Protein AF-A0A2N2FPH4-F1 (afdb_monomer)

Foldseek 3Di:
DDDPVVVVCLCCVCVVVVNPDHDFDADPVRHGDPDPVVVFDAPDPVDPDRNGDDPVVVVVVVQQVADDPPPPNGHDDDPCVVDDVPPDDDDDDPDPCVVCVPDDPVRVVVVVVVVVVVVVVVVVVVVVVVVVVVVVD

Structure (mmCIF, N/CA/C/O backbone):
data_AF-A0A2N2FPH4-F1
#
_entry.id   AF-A0A2N2FPH4-F1
#
loop_
_atom_site.group_PDB
_atom_site.id
_atom_site.type_symbol
_atom_site.label_atom_id
_atom_site.label_alt_id
_atom_site.label_comp_id
_atom_site.label_asym_id
_atom_site.label_entity_id
_atom_site.label_seq_id
_atom_site.pdbx_PDB_ins_code
_atom_site.Cartn_x
_atom_site.Cartn_y
_atom_site.Cartn_z
_atom_site.occupancy
_atom_site.B_iso_or_equiv
_atom_site.auth_seq_id
_atom_site.auth_comp_id
_atom_site.auth_asym_id
_atom_site.auth_atom_id
_atom_site.pdbx_PDB_model_num
ATOM 1 N N . ALA A 1 1 ? 5.976 -5.138 -9.674 1.00 63.50 1 ALA A N 1
ATOM 2 C CA . ALA A 1 1 ? 7.234 -5.621 -9.067 1.00 63.50 1 ALA A CA 1
ATOM 3 C C . ALA A 1 1 ? 7.493 -4.795 -7.815 1.00 63.50 1 ALA A C 1
ATOM 5 O O . ALA A 1 1 ? 7.034 -3.663 -7.781 1.00 63.50 1 ALA A O 1
ATOM 6 N N . ALA A 1 2 ? 8.148 -5.352 -6.799 1.00 75.69 2 ALA A N 1
ATOM 7 C CA . ALA A 1 2 ? 8.476 -4.638 -5.568 1.00 75.69 2 ALA A CA 1
ATOM 8 C C . ALA A 1 2 ? 9.937 -4.904 -5.209 1.00 75.69 2 ALA A C 1
ATOM 10 O O . ALA A 1 2 ? 10.408 -6.033 -5.352 1.00 75.69 2 ALA A O 1
ATOM 11 N N . ASN A 1 3 ? 10.638 -3.886 -4.722 1.00 87.00 3 ASN A N 1
ATOM 12 C CA . ASN A 1 3 ? 11.955 -4.042 -4.123 1.00 87.00 3 ASN A CA 1
ATOM 13 C C . ASN A 1 3 ? 11.906 -5.022 -2.933 1.00 87.00 3 ASN A C 1
ATOM 15 O O . ASN A 1 3 ? 10.960 -5.008 -2.142 1.00 87.00 3 ASN A O 1
ATOM 19 N N . ILE A 1 4 ? 12.949 -5.842 -2.775 1.00 87.06 4 IL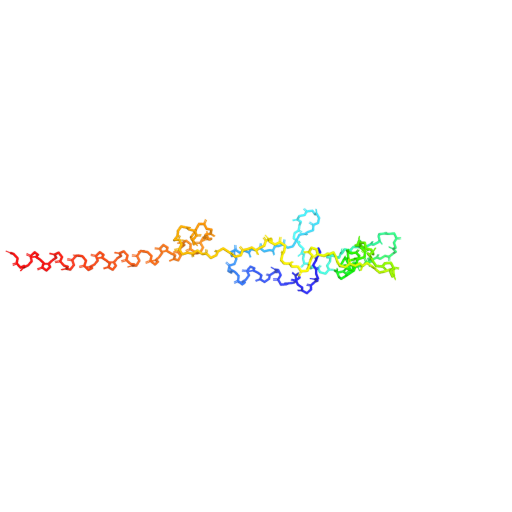E A N 1
ATOM 20 C CA . ILE A 1 4 ? 13.064 -6.853 -1.716 1.00 87.06 4 ILE A CA 1
ATOM 21 C C . ILE A 1 4 ? 12.966 -6.256 -0.307 1.00 87.06 4 ILE A C 1
ATOM 23 O O . ILE A 1 4 ? 12.397 -6.888 0.583 1.00 87.06 4 ILE A O 1
ATOM 27 N N . TYR A 1 5 ? 13.460 -5.028 -0.113 1.00 86.62 5 TYR A N 1
ATOM 28 C CA . TYR A 1 5 ? 13.320 -4.307 1.152 1.00 86.62 5 TYR A CA 1
ATOM 29 C C . TYR A 1 5 ? 11.839 -4.099 1.497 1.00 86.62 5 TYR A C 1
ATOM 31 O O . TYR A 1 5 ? 11.370 -4.590 2.520 1.00 86.62 5 TYR A O 1
ATOM 39 N N . ASN A 1 6 ? 11.071 -3.496 0.584 1.00 87.62 6 ASN A N 1
ATOM 40 C CA . ASN A 1 6 ? 9.633 -3.266 0.752 1.00 87.62 6 ASN A CA 1
ATOM 41 C C . ASN A 1 6 ? 8.850 -4.582 0.869 1.00 87.62 6 ASN A C 1
ATOM 43 O O . ASN A 1 6 ? 7.980 -4.722 1.725 1.00 87.62 6 ASN A O 1
ATOM 47 N N . ALA A 1 7 ? 9.188 -5.576 0.043 1.00 87.19 7 ALA A N 1
ATOM 48 C CA . ALA A 1 7 ? 8.527 -6.877 0.049 1.00 87.19 7 ALA A CA 1
ATOM 49 C C . ALA A 1 7 ? 8.717 -7.632 1.376 1.00 87.19 7 ALA A C 1
ATOM 51 O O . ALA A 1 7 ? 7.841 -8.399 1.776 1.00 87.19 7 ALA A O 1
ATOM 52 N N . SER A 1 8 ? 9.827 -7.403 2.083 1.00 85.44 8 SER A N 1
ATOM 53 C CA . SER A 1 8 ? 10.089 -8.040 3.378 1.00 85.44 8 SER A CA 1
ATOM 54 C C . SER A 1 8 ? 9.123 -7.569 4.469 1.00 85.44 8 SER A C 1
ATOM 56 O O . SER A 1 8 ? 8.748 -8.369 5.326 1.00 85.44 8 SER A O 1
ATOM 58 N N . PHE A 1 9 ? 8.631 -6.327 4.391 1.00 88.12 9 PHE A N 1
ATOM 59 C CA . PHE A 1 9 ? 7.623 -5.809 5.324 1.00 88.12 9 PHE A CA 1
ATOM 60 C C . PHE A 1 9 ? 6.245 -6.452 5.146 1.00 88.12 9 PHE A C 1
ATOM 62 O O . PHE A 1 9 ? 5.466 -6.461 6.094 1.00 88.12 9 PHE A O 1
ATOM 69 N N . LEU A 1 10 ? 5.939 -7.053 3.987 1.00 87.50 10 LEU A N 1
ATOM 70 C CA . LEU A 1 10 ? 4.645 -7.716 3.764 1.00 87.50 10 LEU A CA 1
ATOM 71 C C . LEU A 1 10 ? 4.390 -8.837 4.779 1.00 87.50 10 LEU A C 1
ATOM 73 O O . LEU A 1 10 ? 3.260 -9.024 5.217 1.00 87.50 10 LEU A O 1
ATOM 77 N N . LYS A 1 11 ? 5.448 -9.534 5.213 1.00 82.06 11 LYS A N 1
ATOM 78 C CA . LYS A 1 11 ? 5.348 -10.582 6.239 1.00 82.06 11 LYS A CA 1
ATOM 79 C C . LYS A 1 11 ? 5.028 -10.032 7.634 1.00 82.06 11 LYS A C 1
ATOM 81 O O . LYS A 1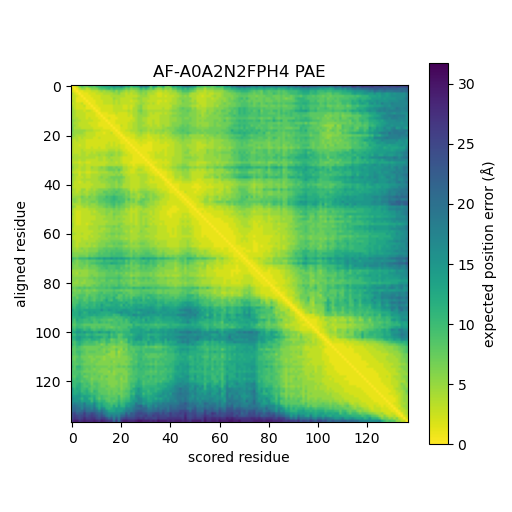 11 ? 4.548 -10.783 8.474 1.00 82.06 11 LYS A O 1
ATOM 86 N N . LEU A 1 12 ? 5.289 -8.748 7.888 1.00 87.88 12 LEU A N 1
ATOM 87 C CA . LEU A 1 12 ? 4.981 -8.100 9.165 1.00 87.88 12 LEU A CA 1
ATOM 88 C C . LEU A 1 12 ? 3.532 -7.619 9.242 1.00 87.88 12 LEU A C 1
ATOM 90 O O . LEU A 1 12 ? 3.044 -7.393 10.344 1.00 87.88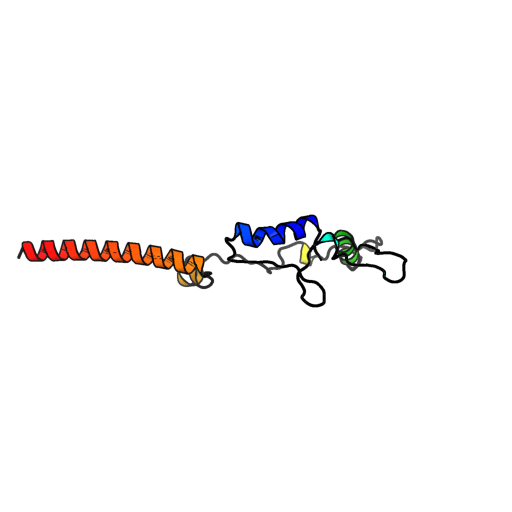 12 LEU A O 1
ATOM 94 N N . VAL A 1 13 ? 2.836 -7.478 8.108 1.00 89.62 13 VAL A N 1
ATOM 95 C CA . VAL A 1 13 ? 1.459 -6.957 8.073 1.00 89.62 13 VAL A CA 1
ATOM 96 C C . VAL A 1 13 ? 0.527 -7.804 8.935 1.00 89.62 13 VAL A C 1
ATOM 98 O O . VAL A 1 13 ? -0.224 -7.240 9.725 1.00 89.62 13 VAL A O 1
ATOM 101 N N . GLY A 1 14 ? 0.646 -9.132 8.876 1.00 88.38 14 GLY A N 1
ATOM 102 C CA . GLY A 1 14 ? -0.124 -10.029 9.740 1.00 88.38 14 GLY A CA 1
ATOM 103 C C . GLY A 1 14 ? 0.105 -9.729 11.220 1.00 88.38 14 GLY A C 1
ATOM 104 O O . GLY A 1 14 ? -0.836 -9.467 11.959 1.00 88.38 14 GLY A O 1
ATOM 105 N N . HIS A 1 15 ? 1.365 -9.638 11.653 1.00 89.50 15 HIS A N 1
ATOM 106 C CA . HIS A 1 15 ? 1.684 -9.326 13.048 1.00 89.50 15 HIS A CA 1
ATOM 107 C C . HIS A 1 15 ? 1.154 -7.950 13.484 1.00 89.50 15 HIS A C 1
ATOM 109 O O . HIS A 1 15 ? 0.516 -7.837 14.527 1.00 89.50 15 HIS A O 1
ATOM 115 N N . LEU A 1 16 ? 1.369 -6.915 12.666 1.00 91.31 16 LEU A N 1
ATOM 116 C CA . LEU A 1 16 ? 0.948 -5.543 12.970 1.00 91.31 16 LEU A CA 1
ATOM 117 C C . LEU A 1 16 ? -0.574 -5.367 12.975 1.00 91.31 16 LEU A C 1
ATOM 119 O O . LEU A 1 16 ? -1.086 -4.467 13.635 1.00 91.31 16 LEU A O 1
ATOM 123 N N . THR A 1 17 ? -1.294 -6.211 12.238 1.00 88.69 17 THR A N 1
ATOM 124 C CA . THR A 1 17 ? -2.757 -6.168 12.140 1.00 88.69 17 THR A CA 1
ATOM 125 C C . THR A 1 17 ? -3.439 -7.244 12.982 1.00 88.69 17 THR A C 1
ATOM 127 O O . THR A 1 17 ? -4.630 -7.474 12.804 1.00 88.69 17 THR A O 1
ATOM 130 N N . TYR A 1 18 ? -2.723 -7.916 13.893 1.00 88.12 18 TYR A N 1
ATOM 131 C CA . TYR A 1 18 ? -3.261 -9.031 14.689 1.00 88.12 18 TYR A CA 1
ATOM 132 C C . TYR A 1 18 ? -3.914 -10.129 13.827 1.00 88.12 18 TYR A C 1
ATOM 134 O O . TYR A 1 18 ? -4.938 -10.701 14.187 1.00 88.12 18 TYR A O 1
ATOM 142 N N . SER A 1 19 ? -3.313 -10.420 12.674 1.00 89.19 19 SER A N 1
ATOM 143 C CA . SER A 1 19 ? -3.793 -11.353 11.643 1.00 89.19 19 SER A CA 1
ATOM 144 C C . SER A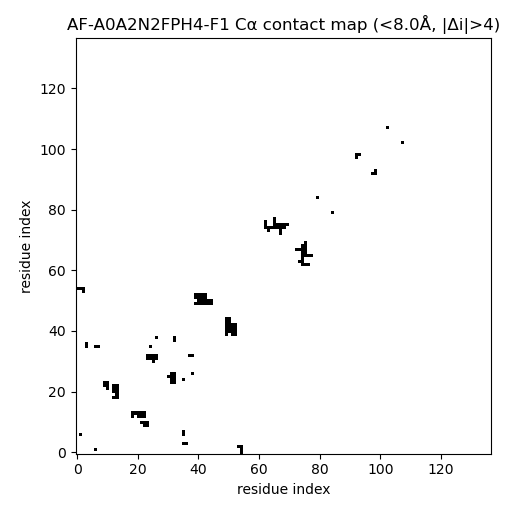 1 19 ? -5.155 -10.984 11.036 1.00 89.19 19 SER A C 1
ATOM 146 O O . SER A 1 19 ? -5.791 -11.817 10.398 1.00 89.19 19 SER A O 1
ATOM 148 N N . MET A 1 20 ? -5.611 -9.729 11.177 1.00 85.81 20 MET A N 1
ATOM 149 C CA . MET A 1 20 ? -6.765 -9.232 10.412 1.00 85.81 20 MET A CA 1
ATOM 150 C C . MET A 1 20 ? -6.471 -9.195 8.909 1.00 85.81 20 MET A C 1
ATOM 152 O O . MET A 1 20 ? -7.382 -9.361 8.099 1.00 85.81 20 MET A O 1
ATOM 156 N N . LEU A 1 21 ? -5.209 -8.970 8.528 1.00 87.25 21 LEU A N 1
ATOM 157 C CA . LEU A 1 21 ? -4.754 -9.051 7.147 1.00 87.25 21 LEU A CA 1
ATOM 158 C C . LEU A 1 21 ? -3.426 -9.804 7.062 1.00 87.25 21 LEU A C 1
ATOM 160 O O . LEU A 1 21 ? -2.375 -9.274 7.420 1.00 87.25 21 LEU A O 1
ATOM 164 N N . ASP A 1 22 ? -3.471 -11.001 6.483 1.00 89.88 22 ASP A N 1
ATOM 165 C CA . ASP A 1 22 ? -2.280 -11.789 6.188 1.00 89.88 22 ASP A CA 1
ATOM 166 C C . ASP A 1 22 ? -1.894 -11.693 4.714 1.00 89.88 22 ASP A C 1
ATOM 168 O O . ASP A 1 22 ? -2.692 -11.938 3.807 1.00 89.88 22 ASP A O 1
ATOM 172 N N . ILE A 1 23 ? -0.623 -11.374 4.469 1.00 90.81 23 ILE A N 1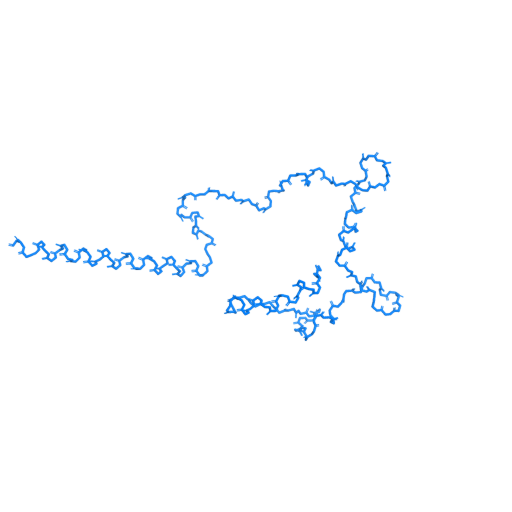
ATOM 173 C CA . ILE A 1 23 ? -0.056 -11.306 3.124 1.00 90.81 23 ILE A CA 1
ATOM 174 C C . ILE A 1 23 ? 1.000 -12.399 2.981 1.00 90.81 23 ILE A C 1
ATOM 176 O O . ILE A 1 23 ? 2.072 -12.336 3.582 1.00 90.81 23 ILE A O 1
ATOM 180 N N . VAL A 1 24 ? 0.707 -13.396 2.142 1.00 90.94 24 VAL A N 1
ATOM 181 C CA . VAL A 1 24 ? 1.606 -14.525 1.868 1.00 90.94 24 VAL A CA 1
ATOM 182 C C . VAL A 1 24 ? 2.115 -14.449 0.426 1.00 90.94 24 VAL A C 1
ATOM 184 O O . VAL A 1 24 ? 1.350 -14.719 -0.502 1.00 90.94 24 VAL A O 1
ATOM 187 N N . PRO A 1 25 ? 3.401 -14.111 0.207 1.00 89.19 25 PRO A N 1
ATOM 188 C CA . PRO A 1 25 ? 4.018 -14.138 -1.115 1.00 89.19 25 PRO A CA 1
ATOM 189 C C . PRO A 1 25 ? 4.041 -15.561 -1.677 1.00 89.19 25 PRO A C 1
ATOM 191 O O . PRO A 1 25 ? 4.454 -16.496 -0.986 1.00 89.19 25 PRO A O 1
ATOM 194 N N . LYS A 1 26 ? 3.627 -15.719 -2.934 1.00 91.19 26 LYS A N 1
ATOM 195 C CA . LYS A 1 26 ? 3.503 -17.013 -3.613 1.00 91.19 26 LYS A CA 1
ATOM 196 C C . LYS A 1 26 ? 4.291 -17.034 -4.918 1.00 91.19 26 LYS A C 1
ATOM 198 O O . LYS A 1 26 ? 4.512 -15.989 -5.528 1.00 91.19 26 LYS A O 1
ATOM 203 N N . ASP A 1 27 ? 4.719 -18.221 -5.324 1.00 90.88 27 ASP A N 1
ATOM 204 C CA . ASP A 1 27 ? 5.316 -18.447 -6.637 1.00 90.88 27 ASP A CA 1
ATOM 205 C C . ASP A 1 27 ? 4.250 -18.525 -7.748 1.00 90.88 27 ASP A C 1
ATOM 207 O O . ASP A 1 27 ? 3.047 -18.392 -7.508 1.00 90.88 27 ASP A O 1
ATOM 211 N N . LYS A 1 28 ? 4.695 -18.765 -8.987 1.00 88.94 28 LYS A N 1
ATOM 212 C CA . LYS A 1 28 ? 3.818 -18.897 -10.163 1.00 88.94 28 LYS A CA 1
ATOM 213 C C . LYS A 1 28 ? 2.786 -20.032 -10.067 1.00 88.94 28 LYS A C 1
ATOM 215 O O . LYS A 1 28 ? 1.819 -20.014 -10.818 1.00 88.94 28 LYS A O 1
ATOM 220 N N . ASN A 1 29 ? 2.994 -21.004 -9.179 1.00 93.56 29 ASN A N 1
ATOM 221 C CA . ASN A 1 29 ? 2.096 -22.136 -8.953 1.00 93.56 29 ASN A CA 1
ATOM 222 C C . ASN A 1 29 ? 1.177 -21.902 -7.738 1.00 93.56 29 ASN A C 1
ATOM 224 O O . ASN A 1 29 ? 0.418 -22.791 -7.361 1.00 93.56 29 ASN A O 1
ATOM 228 N N . GLY A 1 30 ? 1.249 -20.729 -7.099 1.00 92.88 30 GLY A N 1
ATOM 229 C CA . GLY A 1 30 ? 0.468 -20.407 -5.906 1.00 92.88 30 GLY A CA 1
ATOM 230 C C . GLY A 1 30 ? 1.055 -20.949 -4.598 1.00 92.88 30 GLY A C 1
ATOM 231 O O . GLY A 1 30 ? 0.405 -20.837 -3.554 1.00 92.88 30 GLY A O 1
ATOM 232 N N . MET A 1 31 ? 2.274 -21.496 -4.619 1.00 94.12 31 MET A N 1
ATOM 233 C CA . MET A 1 31 ? 2.926 -22.046 -3.430 1.00 94.12 31 MET A CA 1
ATOM 234 C C . MET A 1 31 ? 3.614 -20.939 -2.620 1.00 94.12 31 MET A C 1
ATOM 236 O O . MET A 1 31 ? 4.308 -20.105 -3.205 1.00 94.12 31 MET A O 1
ATOM 240 N N . PRO A 1 32 ? 3.473 -20.910 -1.280 1.00 92.81 32 PRO A N 1
ATOM 241 C CA . PRO A 1 32 ? 4.143 -19.920 -0.440 1.00 92.81 32 PRO A CA 1
ATOM 242 C C . PRO A 1 32 ? 5.669 -19.926 -0.595 1.00 92.81 32 PRO A C 1
ATOM 244 O O . PRO A 1 32 ? 6.326 -20.968 -0.528 1.00 92.81 32 PRO A O 1
ATOM 247 N N . LEU A 1 33 ? 6.254 -18.739 -0.738 1.00 89.94 33 LEU A N 1
ATOM 248 C CA . LEU A 1 33 ? 7.698 -18.567 -0.870 1.00 89.94 33 LEU A CA 1
ATOM 249 C C . LEU A 1 33 ? 8.400 -18.675 0.490 1.00 89.94 33 LEU A C 1
ATOM 251 O O . LEU A 1 33 ? 8.185 -17.857 1.390 1.00 89.94 33 LEU A O 1
ATOM 255 N N . LYS A 1 34 ? 9.340 -19.623 0.615 1.00 87.12 34 LYS A N 1
ATOM 256 C CA . LYS A 1 34 ? 10.205 -19.742 1.807 1.00 87.12 34 LYS A CA 1
ATOM 257 C C . LYS A 1 34 ? 11.090 -18.502 1.986 1.00 87.12 34 LYS A C 1
ATOM 259 O O . LYS A 1 34 ? 11.167 -17.937 3.076 1.00 87.12 34 LYS A O 1
ATOM 264 N N . LYS A 1 35 ? 11.730 -18.051 0.903 1.00 88.19 35 LYS A N 1
ATOM 265 C CA . LYS A 1 35 ? 1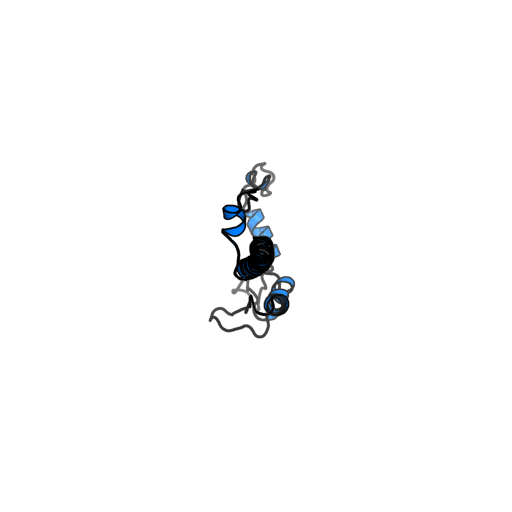2.618 -16.879 0.870 1.00 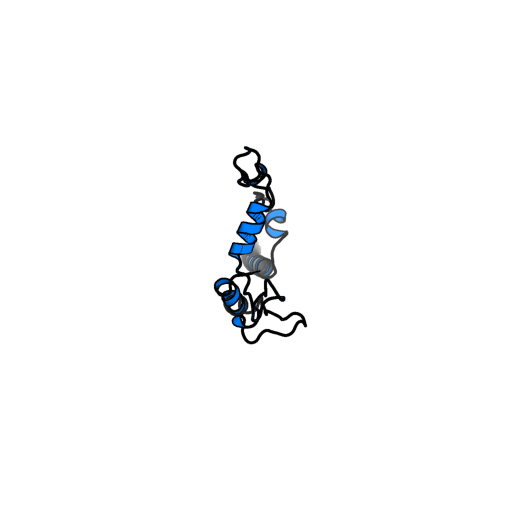88.19 35 LYS A CA 1
ATOM 266 C C . LYS A 1 35 ? 12.231 -15.970 -0.294 1.00 88.19 35 LYS A C 1
ATOM 268 O O . LYS A 1 35 ? 12.146 -16.435 -1.425 1.00 88.19 35 LYS A O 1
ATOM 273 N N . LEU A 1 36 ? 12.040 -14.679 -0.021 1.00 88.12 36 LEU A N 1
ATOM 274 C CA . LEU A 1 36 ? 11.730 -13.679 -1.051 1.00 88.12 36 LEU A CA 1
ATOM 275 C C . LEU A 1 36 ? 12.887 -13.479 -2.035 1.00 88.12 36 LEU A C 1
ATOM 277 O O . LEU A 1 36 ? 12.646 -13.248 -3.211 1.00 88.12 36 LEU A O 1
ATOM 281 N N . SER A 1 37 ? 14.132 -13.644 -1.581 1.00 85.88 37 SER A N 1
ATOM 282 C CA . SER A 1 37 ? 15.325 -13.557 -2.431 1.00 85.88 37 SER A CA 1
ATOM 283 C C . SER A 1 37 ? 15.392 -14.623 -3.527 1.00 85.88 37 SER A C 1
ATOM 285 O O . SER A 1 37 ? 16.189 -14.486 -4.443 1.00 85.88 37 SER A O 1
ATOM 287 N N . ALA A 1 38 ? 14.570 -15.675 -3.453 1.00 86.00 38 ALA A N 1
ATOM 288 C CA . ALA A 1 38 ? 14.450 -16.669 -4.516 1.00 86.00 38 ALA A CA 1
ATOM 289 C C . ALA A 1 38 ? 13.450 -16.256 -5.613 1.00 86.00 38 ALA A C 1
ATOM 291 O O . ALA A 1 38 ? 13.415 -16.877 -6.670 1.00 86.00 38 ALA A O 1
ATOM 292 N N . ALA A 1 39 ? 12.636 -15.222 -5.379 1.00 88.19 39 ALA A N 1
ATOM 293 C CA . ALA A 1 39 ? 11.618 -14.737 -6.309 1.00 88.19 39 ALA A CA 1
ATOM 294 C C . ALA A 1 39 ? 12.144 -13.573 -7.164 1.00 88.19 39 ALA A C 1
ATOM 296 O O . ALA A 1 39 ? 11.535 -12.505 -7.236 1.00 88.19 39 ALA A O 1
ATOM 297 N N . LEU A 1 40 ? 13.306 -13.779 -7.785 1.00 88.75 40 LEU A N 1
ATOM 298 C CA . LEU A 1 40 ? 13.914 -12.802 -8.685 1.00 88.75 40 LEU A CA 1
ATOM 299 C C . LEU A 1 40 ? 13.211 -12.819 -10.045 1.00 88.75 40 LEU A C 1
ATOM 301 O O . LEU A 1 40 ? 12.830 -13.876 -10.551 1.00 88.75 40 LEU A O 1
ATOM 305 N N . VAL A 1 41 ? 13.064 -11.640 -10.646 1.00 89.88 41 VAL A N 1
ATOM 306 C CA . VAL A 1 41 ? 12.571 -11.502 -12.018 1.00 89.88 41 VAL A CA 1
ATOM 307 C C . VAL A 1 41 ? 13.772 -11.484 -12.950 1.00 89.88 41 VAL A C 1
ATOM 309 O O . VAL A 1 41 ? 14.609 -10.591 -12.852 1.00 89.88 41 VAL A O 1
ATOM 312 N N . ASP A 1 42 ? 13.846 -12.463 -13.847 1.00 91.81 42 ASP A N 1
ATOM 313 C CA . ASP A 1 42 ? 14.859 -12.502 -14.897 1.00 91.81 42 ASP A CA 1
ATOM 314 C C . ASP A 1 42 ? 14.421 -11.636 -16.084 1.00 91.81 42 ASP A C 1
ATOM 316 O O . ASP A 1 42 ? 13.415 -11.919 -16.743 1.00 91.81 42 ASP A O 1
ATOM 320 N N . GLY A 1 43 ? 15.164 -10.558 -16.323 1.00 91.75 43 GLY A N 1
ATOM 321 C CA . GLY A 1 43 ? 14.922 -9.612 -17.403 1.00 91.75 43 GLY A CA 1
ATOM 322 C C . GLY A 1 43 ? 15.391 -10.104 -18.770 1.00 91.75 43 GLY A C 1
ATOM 323 O O . GLY A 1 43 ? 14.932 -9.568 -19.778 1.00 91.75 43 GLY A O 1
ATOM 324 N N . ASN A 1 44 ? 16.276 -11.107 -18.837 1.00 93.38 44 ASN A N 1
ATOM 325 C CA . ASN A 1 44 ? 16.748 -11.648 -20.109 1.00 93.38 44 ASN A CA 1
ATOM 326 C C . ASN A 1 44 ? 17.191 -13.113 -19.999 1.00 93.38 44 ASN A C 1
ATOM 328 O O . ASN A 1 44 ? 18.349 -13.419 -19.724 1.00 93.38 44 ASN A O 1
ATOM 332 N N . LYS A 1 45 ? 16.273 -14.005 -20.372 1.00 92.38 45 LYS A N 1
ATOM 333 C CA . LYS A 1 45 ? 16.465 -15.461 -20.341 1.00 92.38 45 LYS A CA 1
ATOM 334 C C . LYS A 1 45 ? 17.458 -16.001 -21.378 1.00 92.38 45 LYS A C 1
ATOM 336 O O . LYS A 1 45 ? 17.762 -17.188 -21.343 1.00 92.38 45 LYS A O 1
ATOM 341 N N . ALA A 1 46 ? 17.900 -15.185 -22.338 1.00 95.94 46 ALA A N 1
ATOM 342 C CA . ALA A 1 46 ? 18.854 -15.613 -23.363 1.00 95.94 46 ALA A CA 1
ATOM 343 C C . ALA A 1 46 ? 20.312 -15.565 -22.874 1.00 95.94 46 ALA A C 1
ATOM 345 O O . ALA A 1 46 ? 21.187 -16.162 -23.498 1.00 95.94 46 ALA A O 1
ATOM 346 N N . LEU A 1 47 ? 20.583 -14.847 -21.780 1.00 95.50 47 LEU A N 1
ATOM 347 C CA . LEU A 1 47 ? 21.914 -14.741 -21.192 1.00 95.50 47 LEU A CA 1
ATOM 348 C C . LEU A 1 47 ? 22.116 -15.803 -20.101 1.00 95.50 47 LEU A C 1
ATOM 350 O O . LEU A 1 47 ? 21.154 -16.210 -19.450 1.00 95.50 47 LEU A O 1
ATOM 354 N N . PRO A 1 48 ? 23.360 -16.260 -19.876 1.00 94.69 48 PRO A N 1
ATOM 355 C CA . PRO A 1 48 ? 23.646 -17.196 -18.799 1.00 94.69 48 PRO A CA 1
ATOM 356 C C . PRO A 1 48 ? 23.436 -16.540 -17.426 1.00 94.69 48 PRO A C 1
ATOM 358 O O . PRO A 1 48 ? 23.881 -15.419 -17.176 1.00 94.69 48 PRO A O 1
ATOM 361 N N . GLY A 1 49 ? 22.805 -17.278 -16.510 1.00 92.38 49 GLY A N 1
ATOM 362 C CA . GLY A 1 49 ? 22.496 -16.806 -15.158 1.00 92.38 49 GLY A CA 1
ATOM 363 C C . GLY A 1 49 ? 21.290 -15.862 -15.094 1.00 92.38 49 GLY A C 1
ATOM 364 O O . GLY A 1 49 ? 20.745 -15.447 -16.110 1.00 92.38 49 GLY A O 1
ATOM 365 N N . VAL A 1 50 ? 20.857 -15.525 -13.876 1.00 92.38 50 VAL A N 1
ATOM 366 C CA . VAL A 1 50 ? 19.689 -14.656 -13.662 1.00 92.38 50 VAL A CA 1
ATOM 367 C C . VAL A 1 50 ? 20.075 -13.200 -13.899 1.00 92.38 50 VAL A C 1
ATOM 369 O O . VAL A 1 50 ? 20.878 -12.643 -13.148 1.00 92.38 50 VAL A O 1
ATOM 372 N N . GLN A 1 51 ? 19.452 -12.564 -14.889 1.00 94.19 51 GLN A N 1
ATOM 373 C CA . GLN A 1 51 ? 19.601 -11.131 -15.124 1.00 94.19 51 GLN A CA 1
ATOM 374 C C . GLN A 1 51 ? 18.555 -10.392 -14.292 1.00 94.19 51 GLN A C 1
ATOM 376 O O . GLN A 1 51 ? 17.469 -10.072 -14.771 1.00 94.19 51 GLN A O 1
ATOM 381 N N . GLU A 1 52 ? 18.849 -10.190 -13.007 1.00 91.19 52 GLU A N 1
ATOM 382 C CA . GLU A 1 52 ? 17.879 -9.629 -12.066 1.00 91.19 52 GLU A CA 1
ATOM 383 C C . GLU A 1 52 ? 17.393 -8.240 -12.512 1.00 91.19 52 GLU A C 1
ATOM 385 O O . GLU A 1 52 ? 18.153 -7.269 -12.538 1.00 91.19 52 GLU A O 1
ATOM 390 N N . LEU A 1 53 ? 16.097 -8.138 -12.800 1.00 91.50 53 LEU A N 1
ATOM 391 C CA . LEU A 1 53 ? 15.450 -6.886 -13.156 1.00 91.50 53 LEU A CA 1
ATOM 392 C C . LEU A 1 53 ? 15.126 -6.078 -11.896 1.00 91.50 53 LEU A C 1
ATOM 394 O O . LEU A 1 53 ? 14.318 -6.485 -11.056 1.00 91.50 53 LEU A O 1
ATOM 398 N N . LYS A 1 54 ? 15.742 -4.902 -11.772 1.00 90.50 54 LYS A N 1
ATOM 399 C CA . LYS A 1 54 ? 15.518 -3.973 -10.660 1.00 90.50 54 LYS A CA 1
ATOM 400 C C . LYS A 1 54 ? 14.283 -3.110 -10.913 1.00 90.50 54 LYS A C 1
ATOM 402 O O . LYS A 1 54 ? 14.023 -2.681 -12.033 1.00 90.50 54 LYS A O 1
ATOM 407 N N . GLU A 1 55 ? 13.556 -2.776 -9.847 1.00 91.19 55 GLU A N 1
ATOM 408 C CA . GLU A 1 55 ? 12.328 -1.966 -9.921 1.00 91.19 55 GLU A CA 1
ATOM 409 C C . GLU A 1 55 ? 12.542 -0.619 -10.635 1.00 91.19 55 GLU A C 1
ATOM 411 O O . GLU A 1 55 ? 11.748 -0.239 -11.497 1.00 91.19 55 GLU A O 1
ATOM 416 N N . TRP A 1 56 ? 13.652 0.070 -10.347 1.00 90.50 56 TRP A N 1
ATOM 417 C CA . TRP A 1 56 ? 13.966 1.366 -10.952 1.00 90.50 56 TRP A CA 1
ATOM 418 C C . TRP A 1 56 ? 14.155 1.288 -12.475 1.00 90.50 56 TRP A C 1
ATOM 420 O O . TRP A 1 56 ? 13.837 2.250 -13.171 1.00 90.50 56 TRP A O 1
ATOM 430 N N . GLN A 1 57 ? 14.607 0.149 -13.020 1.00 92.81 57 GLN A N 1
ATOM 431 C CA . GLN A 1 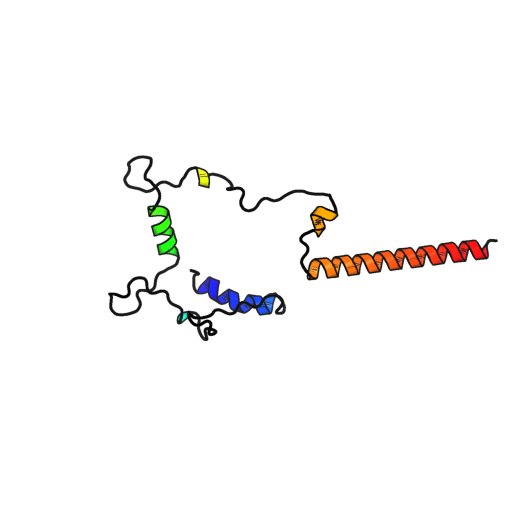57 ? 14.760 -0.015 -14.470 1.00 92.81 57 GLN A CA 1
ATOM 432 C C . GLN A 1 57 ? 13.403 0.064 -15.171 1.00 92.81 57 GLN A C 1
ATOM 434 O O . GLN A 1 57 ? 13.298 0.692 -16.222 1.00 92.81 57 GLN A O 1
ATOM 439 N N . GLY A 1 58 ? 12.356 -0.504 -14.564 1.00 91.44 58 GLY A N 1
ATOM 440 C CA . GLY A 1 58 ? 10.989 -0.408 -15.076 1.00 91.44 58 GLY A CA 1
ATOM 441 C C . GLY A 1 58 ? 10.466 1.029 -15.070 1.00 91.44 58 GLY A C 1
ATOM 442 O O . GLY A 1 58 ? 9.852 1.459 -16.042 1.00 91.44 58 GLY A O 1
ATOM 443 N N . VAL A 1 59 ? 10.770 1.801 -14.021 1.00 91.81 59 VAL A N 1
ATOM 444 C CA . VAL A 1 59 ? 10.405 3.227 -13.949 1.00 91.81 59 VAL A CA 1
ATOM 445 C C . VAL A 1 59 ? 11.080 4.017 -15.071 1.00 91.81 59 VAL A C 1
ATOM 447 O O . VAL A 1 59 ? 10.410 4.768 -15.774 1.00 91.81 59 VAL A O 1
ATOM 450 N N . ILE A 1 60 ? 12.381 3.815 -15.289 1.00 93.25 60 ILE A N 1
ATOM 451 C CA . ILE A 1 60 ? 13.115 4.499 -16.362 1.00 93.25 60 ILE A CA 1
ATOM 452 C C . ILE A 1 60 ? 12.584 4.103 -17.742 1.00 93.25 60 ILE A C 1
ATOM 454 O O . ILE A 1 60 ? 12.378 4.975 -18.582 1.00 93.25 60 ILE A O 1
ATOM 458 N N . GLN A 1 61 ? 12.328 2.815 -17.987 1.00 93.44 61 GLN A N 1
ATOM 459 C CA . GLN A 1 61 ? 11.737 2.356 -19.250 1.00 93.44 61 GLN A CA 1
ATOM 460 C C . GLN A 1 61 ? 10.349 2.957 -19.483 1.00 93.44 61 GLN A C 1
ATOM 462 O O . GLN A 1 61 ? 10.036 3.363 -20.597 1.00 93.44 61 GLN A O 1
ATOM 467 N N . TYR A 1 62 ? 9.539 3.065 -18.431 1.00 93.88 62 TYR A N 1
ATOM 468 C CA . TYR A 1 62 ? 8.231 3.700 -18.507 1.00 93.88 62 TYR A CA 1
ATOM 469 C C . TYR A 1 62 ? 8.339 5.193 -18.839 1.00 93.88 62 TYR A C 1
ATOM 471 O O . TYR A 1 62 ? 7.660 5.656 -19.749 1.00 93.88 62 TYR A O 1
ATOM 479 N N . VAL A 1 63 ? 9.232 5.939 -18.183 1.00 94.00 63 VAL A N 1
ATOM 480 C CA . VAL A 1 63 ? 9.450 7.363 -18.502 1.00 94.00 63 VAL A CA 1
ATOM 481 C C . VAL A 1 63 ? 9.962 7.541 -19.934 1.00 94.00 63 VAL A C 1
ATOM 483 O O . VAL A 1 63 ? 9.479 8.413 -20.646 1.00 94.00 63 VAL A O 1
ATOM 486 N N . ARG A 1 64 ? 10.864 6.666 -20.397 1.00 94.25 64 ARG A N 1
ATOM 487 C CA . ARG A 1 64 ? 11.351 6.647 -21.790 1.00 94.25 64 ARG A CA 1
ATOM 488 C C . ARG A 1 64 ? 10.275 6.306 -22.822 1.00 94.25 64 ARG A C 1
ATOM 490 O O . ARG A 1 64 ? 10.482 6.540 -24.004 1.00 94.25 64 ARG A O 1
ATOM 497 N N . SER A 1 65 ? 9.151 5.724 -22.406 1.00 95.75 65 SER A N 1
ATOM 498 C CA . SER A 1 65 ? 8.034 5.448 -23.317 1.00 95.75 65 SER A CA 1
ATOM 499 C C . SER A 1 65 ? 7.211 6.698 -23.648 1.00 95.75 65 SER A C 1
ATOM 501 O O . SER A 1 65 ? 6.349 6.647 -24.523 1.00 95.75 65 SER A O 1
ATOM 503 N N . PHE A 1 66 ? 7.450 7.816 -22.954 1.00 96.12 66 PHE A N 1
ATOM 504 C CA . PHE A 1 66 ? 6.751 9.068 -23.212 1.00 96.12 66 PHE A CA 1
ATOM 505 C C . PHE A 1 66 ? 7.295 9.786 -24.453 1.00 96.12 66 PHE A C 1
ATOM 507 O O . PHE A 1 66 ? 8.476 9.635 -24.785 1.00 96.12 66 PHE A O 1
ATOM 514 N N . PRO A 1 67 ? 6.442 10.569 -25.141 1.00 94.88 67 PRO A N 1
ATOM 515 C CA . PRO A 1 67 ? 6.869 11.343 -26.295 1.00 94.88 67 PRO A CA 1
ATOM 516 C C . PRO A 1 67 ? 7.865 12.433 -25.890 1.00 94.88 67 PRO A C 1
ATOM 518 O O . PRO A 1 67 ? 7.736 13.048 -24.833 1.00 94.88 67 PRO A O 1
ATOM 521 N N . ASP A 1 68 ? 8.831 12.682 -26.766 1.00 95.62 68 ASP A N 1
ATOM 522 C CA . ASP A 1 68 ? 9.605 13.920 -26.773 1.00 95.62 68 ASP A CA 1
ATOM 523 C C . ASP A 1 68 ? 8.764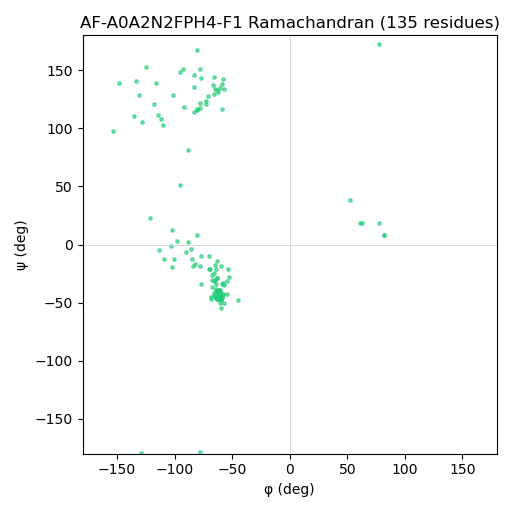 14.995 -27.475 1.00 95.62 68 ASP A C 1
ATOM 525 O O . ASP A 1 68 ? 8.405 14.860 -28.648 1.00 95.62 68 ASP A O 1
ATOM 529 N N . THR A 1 69 ? 8.386 16.026 -26.730 1.00 94.94 69 THR A N 1
ATOM 530 C CA . THR A 1 69 ? 7.519 17.114 -27.196 1.00 94.94 69 THR A CA 1
ATOM 531 C C . THR A 1 69 ? 8.294 18.371 -27.572 1.00 94.94 69 THR A C 1
ATOM 533 O O . THR A 1 69 ? 7.722 19.257 -28.208 1.00 94.94 69 THR A O 1
ATOM 536 N N . ASN A 1 70 ? 9.577 18.457 -27.215 1.00 93.94 70 ASN A N 1
ATOM 537 C CA . ASN A 1 70 ? 10.426 19.626 -27.461 1.00 93.94 70 ASN A CA 1
ATOM 538 C C . ASN A 1 70 ? 11.576 19.353 -28.455 1.00 93.94 70 ASN A C 1
ATOM 540 O O . ASN A 1 70 ? 12.270 20.289 -28.852 1.00 93.94 70 ASN A O 1
ATOM 544 N N . GLY A 1 71 ? 11.743 18.105 -28.896 1.00 93.38 71 GLY A N 1
ATOM 545 C CA . GLY A 1 71 ? 12.682 17.692 -29.937 1.00 93.38 71 GLY A CA 1
ATOM 546 C C . GLY A 1 71 ? 14.139 17.600 -29.482 1.00 93.38 71 GLY A C 1
ATOM 547 O O . GLY A 1 71 ? 15.032 17.640 -30.330 1.00 93.38 71 GLY A O 1
ATOM 548 N N . ASN A 1 72 ? 14.411 17.514 -28.176 1.00 95.00 72 ASN A N 1
ATOM 549 C CA . ASN A 1 72 ? 15.775 17.433 -27.637 1.00 95.00 72 ASN A CA 1
ATOM 550 C C . ASN A 1 72 ? 16.324 15.993 -27.527 1.00 95.00 72 ASN A C 1
ATOM 552 O O . ASN A 1 72 ? 17.444 15.795 -27.048 1.00 95.00 72 ASN A O 1
ATOM 556 N N . GLY A 1 73 ? 15.555 14.992 -27.959 1.00 92.88 73 GLY A N 1
ATOM 557 C CA . GLY A 1 73 ? 15.900 13.574 -27.883 1.00 92.88 73 GLY A CA 1
ATOM 558 C C . GLY A 1 73 ? 15.626 12.927 -26.521 1.00 92.88 73 GLY A C 1
ATOM 559 O O . GLY A 1 73 ? 16.021 11.776 -26.312 1.00 92.88 73 GLY A O 1
ATOM 560 N N . LEU A 1 74 ? 14.968 13.628 -25.593 1.00 93.00 74 LEU A N 1
ATOM 561 C CA . LEU A 1 74 ? 14.566 13.128 -24.279 1.00 93.00 74 LEU A CA 1
ATOM 562 C C . LEU A 1 74 ? 13.041 13.106 -24.162 1.00 93.00 74 LEU A C 1
ATOM 564 O O . LEU A 1 74 ? 12.348 14.034 -24.554 1.00 93.00 74 LEU A O 1
ATOM 568 N N . SER A 1 75 ? 12.513 12.040 -23.566 1.00 96.06 75 SER A N 1
ATOM 569 C CA . SER A 1 75 ? 11.086 11.929 -23.274 1.00 96.06 75 SER A CA 1
ATOM 570 C C . SER A 1 75 ? 10.636 12.972 -22.248 1.00 96.06 75 SER A C 1
ATOM 572 O O . SER A 1 75 ? 11.250 13.101 -21.184 1.00 96.06 75 SER A O 1
ATOM 574 N N . ASP A 1 76 ? 9.516 13.642 -22.517 1.00 95.31 76 ASP A N 1
ATOM 575 C CA . ASP A 1 76 ? 8.921 14.624 -21.613 1.00 95.31 76 ASP A CA 1
ATOM 576 C C . ASP A 1 76 ? 7.838 13.998 -20.728 1.00 95.31 76 ASP A C 1
ATOM 578 O O . ASP A 1 76 ? 7.121 13.077 -21.125 1.00 95.31 76 ASP A O 1
ATOM 582 N N . ILE A 1 77 ? 7.672 14.517 -19.508 1.00 94.31 77 ILE A N 1
ATOM 583 C CA . ILE A 1 77 ? 6.578 14.095 -18.626 1.00 94.31 77 ILE A CA 1
ATOM 584 C C . ILE A 1 77 ? 5.252 14.663 -19.160 1.00 94.31 77 ILE A C 1
ATOM 586 O O . ILE A 1 77 ? 5.117 15.882 -19.259 1.00 94.31 77 ILE A O 1
ATOM 590 N N . PRO A 1 78 ? 4.234 13.825 -19.442 1.00 94.56 78 PRO A N 1
ATOM 591 C CA . PRO A 1 78 ? 2.956 14.307 -19.957 1.00 94.56 78 PRO A CA 1
ATOM 592 C C . PRO A 1 78 ? 2.262 15.312 -19.025 1.00 94.56 78 PRO A C 1
ATOM 594 O O . PRO A 1 78 ? 2.151 15.064 -17.822 1.00 94.56 78 PRO A O 1
ATOM 597 N N . GLU A 1 79 ? 1.679 16.375 -19.594 1.00 93.00 79 GLU A N 1
ATOM 598 C CA . GLU A 1 79 ? 1.049 17.487 -18.849 1.00 93.00 79 GLU A CA 1
ATOM 599 C C . GLU A 1 79 ? -0.017 17.023 -17.841 1.00 93.00 79 GLU A C 1
ATOM 601 O O . GLU A 1 79 ? -0.165 17.592 -16.762 1.00 93.00 79 GLU A O 1
ATOM 606 N N . LYS A 1 80 ? -0.719 15.916 -18.127 1.00 92.50 80 LYS A N 1
ATOM 607 C CA . LYS A 1 80 ? -1.689 15.293 -17.204 1.00 92.50 80 LYS A CA 1
ATOM 608 C C . LYS A 1 80 ? -1.115 15.002 -15.812 1.00 92.50 80 LYS A C 1
ATOM 610 O O . LYS A 1 80 ? -1.875 14.941 -14.851 1.00 92.50 80 LYS A O 1
ATOM 615 N N . TYR A 1 81 ? 0.194 14.782 -15.694 1.00 92.69 81 TYR A N 1
ATOM 616 C CA . TYR A 1 81 ? 0.856 14.487 -14.422 1.00 92.69 81 TYR A CA 1
ATOM 617 C C . TYR A 1 81 ? 1.252 15.740 -13.635 1.00 92.69 81 TYR A C 1
ATOM 619 O O . TYR A 1 81 ? 1.699 15.612 -12.498 1.00 92.69 81 TYR A O 1
ATOM 627 N N . ARG A 1 82 ? 1.052 16.943 -14.188 1.00 93.88 82 ARG A N 1
ATOM 628 C CA . ARG A 1 82 ? 1.296 18.213 -13.489 1.00 93.88 82 ARG A CA 1
ATOM 629 C C . ARG A 1 82 ? 0.358 18.430 -12.301 1.00 93.88 82 ARG A C 1
ATOM 631 O O . ARG A 1 82 ? 0.693 19.160 -11.373 1.00 93.88 82 ARG A O 1
ATOM 638 N N . GLY A 1 83 ? -0.816 17.801 -12.327 1.00 91.06 83 GLY A N 1
ATOM 639 C CA . GLY A 1 83 ? -1.841 17.927 -11.298 1.00 91.06 83 GLY A CA 1
ATOM 640 C C . GLY A 1 83 ? -2.350 16.587 -10.773 1.00 91.06 83 GLY A C 1
ATOM 641 O O . GLY A 1 83 ? -1.931 15.504 -11.183 1.00 91.06 83 GLY A O 1
ATOM 642 N N . LYS A 1 84 ? -3.304 16.663 -9.840 1.00 91.25 84 LYS A N 1
ATOM 643 C CA . LYS A 1 84 ? -3.999 15.479 -9.325 1.00 91.25 84 LYS A CA 1
ATOM 644 C C . LYS A 1 84 ? -4.821 14.845 -10.447 1.00 91.25 84 LYS A C 1
ATOM 646 O O . LYS A 1 84 ? -5.659 15.498 -11.053 1.00 91.25 84 LYS A O 1
ATOM 651 N N . LEU A 1 85 ? -4.665 13.537 -10.634 1.00 92.00 85 LEU A N 1
ATOM 652 C CA . LEU A 1 85 ? -5.440 12.758 -11.609 1.00 92.00 85 LEU A CA 1
ATOM 653 C C . LEU A 1 85 ? -6.849 12.366 -11.123 1.00 92.00 85 LEU A C 1
ATOM 655 O O . LEU A 1 85 ? -7.487 11.522 -11.742 1.00 92.00 85 LEU A O 1
ATOM 659 N N . GLY A 1 86 ? -7.304 12.882 -9.976 1.00 90.81 86 GLY A N 1
ATOM 660 C CA . GLY A 1 86 ? -8.632 12.570 -9.429 1.00 90.81 86 GLY A CA 1
ATOM 661 C C . GLY A 1 86 ? -8.861 11.097 -9.055 1.00 90.81 86 GLY A C 1
ATOM 662 O O . GLY A 1 86 ? -10.003 10.674 -8.942 1.00 90.81 86 GLY A O 1
ATOM 663 N N . ARG A 1 87 ? -7.799 10.296 -8.875 1.00 89.12 87 ARG A N 1
ATOM 664 C CA . ARG A 1 87 ? -7.915 8.855 -8.561 1.00 89.12 87 ARG A CA 1
ATOM 665 C C . ARG A 1 87 ? -8.272 8.572 -7.101 1.00 89.12 87 ARG A C 1
ATOM 667 O O . ARG A 1 87 ? -8.948 7.593 -6.819 1.00 89.12 87 ARG A O 1
ATOM 674 N N . ILE A 1 88 ? -7.788 9.413 -6.187 1.00 84.56 88 ILE A N 1
ATOM 675 C CA . ILE A 1 88 ? -8.088 9.362 -4.753 1.00 84.56 88 ILE A CA 1
ATOM 676 C C . ILE A 1 88 ? -8.535 10.770 -4.378 1.00 84.56 88 ILE A C 1
ATOM 678 O O . ILE A 1 88 ? -7.726 11.699 -4.366 1.00 84.56 88 ILE A O 1
ATOM 682 N N . VAL A 1 89 ? -9.839 10.932 -4.174 1.00 83.94 89 VAL A N 1
ATOM 683 C CA . VAL A 1 89 ? -10.472 12.221 -3.892 1.00 83.94 89 VAL A CA 1
ATOM 684 C C . VAL A 1 89 ? -11.096 12.139 -2.512 1.00 83.94 89 VAL A C 1
ATOM 686 O O . VAL A 1 89 ? -11.943 11.286 -2.256 1.00 83.94 89 VAL A O 1
ATOM 689 N N . GLU A 1 90 ? -10.658 13.020 -1.622 1.00 81.88 90 GLU A N 1
ATOM 690 C CA . GLU A 1 90 ? -11.309 13.226 -0.336 1.00 81.88 90 GLU A CA 1
ATOM 691 C C . GLU A 1 90 ? -12.648 13.931 -0.570 1.00 81.88 90 GLU A C 1
ATOM 693 O O . GLU A 1 90 ? -12.705 14.959 -1.248 1.00 81.88 90 GLU A O 1
ATOM 698 N N . LYS A 1 91 ? -13.733 13.367 -0.031 1.00 81.81 91 LYS A N 1
ATOM 699 C CA . LYS A 1 91 ? -15.059 13.985 -0.072 1.00 81.81 91 LYS A CA 1
ATOM 700 C C . LYS A 1 91 ? -15.420 14.440 1.345 1.00 81.81 91 LYS A C 1
ATOM 702 O O . LYS A 1 91 ? -15.789 13.583 2.149 1.00 81.81 91 LYS A O 1
ATOM 707 N N . PRO A 1 92 ? -15.326 15.741 1.671 1.00 82.44 92 PRO A N 1
ATOM 708 C CA . PRO A 1 92 ? -15.765 16.224 2.973 1.00 82.44 92 PRO A CA 1
ATOM 709 C C . PRO A 1 92 ? -17.266 15.961 3.130 1.00 82.44 92 PRO A C 1
ATOM 711 O O . PRO A 1 92 ? -18.054 16.255 2.228 1.00 82.44 92 PRO A O 1
ATOM 714 N N . SER A 1 93 ? -17.665 15.383 4.262 1.00 83.50 93 SER A N 1
ATOM 715 C CA . SER A 1 93 ? -19.072 15.177 4.596 1.00 83.50 93 SER A CA 1
ATOM 716 C C . SER A 1 93 ? -19.287 15.262 6.101 1.00 83.50 93 SER A C 1
ATOM 718 O O . SER A 1 93 ? -18.493 14.748 6.884 1.00 83.50 93 SER A O 1
ATOM 720 N N . ILE A 1 94 ? -20.385 15.908 6.486 1.00 87.94 94 ILE A N 1
ATOM 721 C CA . ILE A 1 94 ? -20.938 15.886 7.847 1.00 87.94 94 ILE A CA 1
ATOM 722 C C . ILE A 1 94 ? -22.155 14.958 7.942 1.00 87.94 94 ILE A C 1
ATOM 724 O O . ILE A 1 94 ? -22.757 14.833 9.005 1.00 87.94 94 ILE A O 1
ATOM 728 N N . ASN A 1 95 ? -22.553 14.331 6.828 1.00 90.62 95 ASN A N 1
ATOM 729 C CA . ASN A 1 95 ? -23.682 13.416 6.804 1.00 90.62 95 ASN A CA 1
ATOM 730 C C . ASN A 1 95 ? -23.278 12.106 7.512 1.00 90.62 95 ASN A C 1
ATOM 732 O O . ASN A 1 95 ? -22.346 11.441 7.050 1.00 90.62 95 ASN A O 1
ATOM 736 N N . PRO A 1 96 ? -23.977 11.699 8.589 1.00 85.94 96 PRO A N 1
ATOM 737 C CA . PRO A 1 96 ? -23.644 10.487 9.337 1.00 85.94 96 PRO A CA 1
ATOM 738 C C . PRO A 1 96 ? -23.632 9.220 8.474 1.00 85.94 96 PRO A C 1
ATOM 740 O O . PRO A 1 96 ? -22.808 8.334 8.687 1.00 85.94 96 PRO A O 1
ATOM 743 N N . VAL A 1 97 ? -24.520 9.138 7.478 1.00 86.69 97 VAL A N 1
ATOM 744 C CA . VAL A 1 97 ? -24.603 7.990 6.567 1.00 86.69 97 VAL A CA 1
ATOM 745 C C . VAL A 1 97 ? -23.370 7.937 5.674 1.00 86.69 97 VAL A C 1
ATOM 747 O O . VAL A 1 97 ? -22.741 6.889 5.570 1.00 86.69 97 VAL A O 1
ATOM 750 N N . ASP A 1 98 ? -22.972 9.066 5.086 1.00 86.56 98 ASP A N 1
ATOM 751 C CA . ASP A 1 98 ? -21.781 9.126 4.233 1.00 86.56 98 ASP A CA 1
ATOM 752 C C . ASP A 1 98 ? -20.513 8.757 5.014 1.00 86.56 98 ASP A C 1
ATOM 754 O O . ASP A 1 98 ? -19.668 8.028 4.493 1.00 86.56 98 ASP A O 1
ATOM 758 N N . LEU A 1 99 ? -20.417 9.208 6.271 1.00 83.25 99 LEU A N 1
ATOM 759 C CA . LEU A 1 99 ? -19.294 8.939 7.174 1.00 83.25 99 LEU A CA 1
ATOM 760 C C . LEU A 1 99 ? -19.150 7.449 7.526 1.00 83.25 99 LEU A C 1
ATOM 762 O O . LEU A 1 99 ? -18.030 6.970 7.690 1.00 83.25 99 LEU A O 1
ATOM 766 N N . ILE A 1 100 ? -20.259 6.709 7.631 1.00 85.38 100 ILE A N 1
ATOM 767 C CA . ILE A 1 100 ? -20.264 5.306 8.086 1.00 85.38 100 ILE A CA 1
ATOM 768 C C . ILE A 1 100 ? -20.397 4.314 6.916 1.00 85.38 100 ILE A C 1
ATOM 770 O O . ILE A 1 100 ? -20.012 3.155 7.048 1.00 85.38 100 ILE A O 1
ATOM 774 N N . SER A 1 101 ? -20.871 4.757 5.746 1.00 80.62 101 SER A N 1
ATOM 775 C CA . SER A 1 101 ? -21.209 3.913 4.580 1.00 80.62 101 SER A CA 1
ATOM 776 C C . SER A 1 101 ? -20.105 2.970 4.084 1.00 80.62 101 SER A C 1
ATOM 778 O O . SER A 1 101 ? -20.398 1.994 3.397 1.00 80.62 101 SER A O 1
ATOM 780 N N . ARG A 1 102 ? -18.838 3.252 4.407 1.00 80.44 102 ARG A N 1
ATOM 781 C CA . ARG A 1 102 ? -17.666 2.439 4.036 1.00 80.44 102 ARG A CA 1
ATOM 782 C C . ARG A 1 102 ? -16.870 1.950 5.248 1.00 80.44 102 ARG A C 1
ATOM 784 O O . ARG A 1 102 ? -15.674 1.689 5.128 1.00 80.44 102 ARG A O 1
ATOM 791 N N . GLY A 1 103 ? -17.509 1.873 6.413 1.00 78.75 103 GLY A N 1
ATOM 792 C CA . GLY A 1 103 ? -16.894 1.340 7.622 1.00 78.75 103 GLY A CA 1
ATOM 793 C C . GLY A 1 103 ? -16.477 -0.116 7.430 1.00 78.75 103 GLY A C 1
ATOM 794 O O . GLY A 1 103 ? -17.233 -0.922 6.895 1.00 78.75 103 GLY A O 1
ATOM 795 N N . THR A 1 104 ? -15.264 -0.448 7.858 1.00 83.38 104 THR A N 1
ATOM 796 C CA . THR A 1 104 ? -14.811 -1.838 7.962 1.00 83.38 104 THR A CA 1
ATOM 797 C C . THR A 1 104 ? -15.343 -2.462 9.255 1.00 83.38 104 THR A C 1
ATOM 799 O O . THR A 1 104 ? -15.816 -1.743 10.140 1.00 83.38 104 THR A O 1
ATOM 802 N N . GLU A 1 105 ? -15.248 -3.789 9.396 1.00 83.25 105 GLU A N 1
ATOM 803 C CA . GLU A 1 105 ? -15.709 -4.515 10.595 1.00 83.25 105 GLU A CA 1
ATOM 804 C C . GLU A 1 105 ? -15.288 -3.836 11.919 1.00 83.25 105 GLU A C 1
ATOM 806 O O . GLU A 1 105 ? -16.162 -3.568 12.749 1.00 83.25 105 GLU A O 1
ATOM 811 N N . PRO A 1 106 ? -14.015 -3.424 12.126 1.00 84.81 106 PRO A N 1
ATOM 812 C CA . PRO A 1 106 ? -13.617 -2.741 13.359 1.00 84.81 106 PRO A CA 1
ATOM 813 C C . PRO A 1 106 ? -14.359 -1.420 13.594 1.00 84.81 106 PRO A C 1
ATOM 815 O O . PRO A 1 106 ? -14.736 -1.116 14.725 1.00 84.81 106 PRO A O 1
ATOM 818 N N . THR A 1 107 ? -14.597 -0.636 12.540 1.00 87.62 107 THR A N 1
ATOM 819 C CA . THR A 1 107 ? -15.337 0.629 12.635 1.00 87.62 107 THR A CA 1
ATOM 820 C C . THR A 1 107 ? -16.768 0.382 13.100 1.00 87.62 107 THR A C 1
ATOM 822 O O . THR A 1 107 ? -17.252 1.080 13.991 1.00 87.62 107 THR A O 1
ATOM 825 N N . ILE A 1 108 ? -17.429 -0.636 12.543 1.00 89.00 108 ILE A N 1
ATOM 826 C CA . ILE A 1 108 ? -18.806 -0.992 12.904 1.00 89.00 108 ILE A CA 1
ATOM 827 C C . ILE A 1 108 ? -18.871 -1.473 14.358 1.00 89.00 108 ILE A C 1
ATOM 829 O O . ILE A 1 108 ? -19.747 -1.026 15.103 1.00 89.00 108 ILE A O 1
ATOM 833 N N . PHE A 1 109 ? -17.931 -2.317 14.795 1.00 91.38 109 PHE A N 1
ATOM 834 C CA . PHE A 1 109 ? -17.868 -2.782 16.184 1.00 91.38 109 PHE A CA 1
ATOM 835 C C . PHE A 1 109 ? -17.706 -1.629 17.175 1.00 91.38 109 PHE A C 1
ATOM 837 O O . PHE A 1 109 ? -18.454 -1.549 18.152 1.00 91.38 109 PHE A O 1
ATOM 844 N N . VAL A 1 110 ? -16.772 -0.711 16.915 1.00 92.31 110 VAL A N 1
ATOM 845 C CA . VAL A 1 110 ? -16.527 0.443 17.791 1.00 92.31 110 VAL A CA 1
ATOM 846 C C . VAL A 1 110 ? -17.758 1.348 17.864 1.00 92.31 110 VAL A C 1
ATOM 848 O O . VAL A 1 110 ? -18.185 1.710 18.961 1.00 92.31 110 VAL A O 1
ATOM 851 N N . LEU A 1 111 ? -18.375 1.673 16.724 1.00 91.94 111 LEU A N 1
ATOM 852 C CA . LEU A 1 111 ? -19.582 2.505 16.691 1.00 91.94 111 LEU A CA 1
ATOM 853 C C . LEU A 1 111 ? -20.761 1.840 17.411 1.00 91.94 111 LEU A C 1
ATOM 855 O O . LEU A 1 111 ? -21.477 2.508 18.156 1.00 91.94 111 LEU A O 1
ATOM 859 N N . SER A 1 112 ? -20.930 0.528 17.246 1.00 91.75 112 SER A N 1
ATOM 860 C CA . SER A 1 112 ? -21.983 -0.237 17.922 1.00 91.75 112 SER A CA 1
ATOM 861 C C . SER A 1 112 ? -21.775 -0.268 19.437 1.00 91.75 112 SER A C 1
ATOM 863 O O . SER A 1 112 ? -22.727 -0.069 20.191 1.00 91.75 112 SER A O 1
ATOM 865 N N . ALA A 1 113 ? -20.533 -0.451 19.898 1.00 96.12 113 ALA A N 1
ATOM 866 C CA . ALA A 1 113 ? -20.198 -0.426 21.320 1.00 96.12 113 ALA A CA 1
ATOM 867 C C . ALA A 1 113 ? -20.458 0.954 21.944 1.00 96.12 113 ALA A C 1
ATOM 869 O O . ALA A 1 113 ? -21.085 1.044 23.000 1.00 96.12 113 ALA A O 1
ATOM 870 N N . ILE A 1 114 ? -20.046 2.034 21.271 1.00 95.81 114 ILE A N 1
ATOM 871 C CA . ILE A 1 114 ? -20.338 3.408 21.708 1.00 95.81 114 ILE A CA 1
ATOM 872 C C . ILE A 1 114 ? -21.855 3.635 21.761 1.00 95.81 114 ILE A C 1
ATOM 874 O O . ILE A 1 114 ? -22.368 4.141 22.760 1.00 95.81 114 ILE A O 1
ATOM 878 N N . GLY A 1 115 ? -22.583 3.215 20.722 1.00 94.88 115 GLY A N 1
ATOM 879 C CA . GLY A 1 115 ? -24.041 3.318 20.662 1.00 94.88 115 GLY A CA 1
ATOM 880 C C . GLY A 1 115 ? -24.735 2.593 21.818 1.00 94.88 115 GLY A C 1
ATOM 881 O O . GLY A 1 115 ? -25.627 3.160 22.448 1.00 94.88 115 GLY A O 1
ATOM 882 N N . LEU A 1 116 ? -24.280 1.382 22.156 1.00 97.31 116 LEU A N 1
ATOM 883 C CA . LEU A 1 116 ? -24.789 0.605 23.289 1.00 97.31 116 LEU A CA 1
ATOM 884 C C . LEU A 1 116 ? -24.566 1.335 24.622 1.00 97.31 116 LEU A C 1
ATOM 886 O O . LEU A 1 116 ? -25.488 1.432 25.430 1.00 97.31 116 LEU A O 1
ATOM 890 N N . VAL A 1 117 ? -23.368 1.881 24.851 1.00 97.75 117 VAL A N 1
ATOM 891 C CA . VAL A 1 117 ? -23.053 2.628 26.080 1.00 97.75 117 VAL A CA 1
ATOM 892 C C . VAL A 1 117 ? -23.959 3.852 26.221 1.00 97.75 117 VAL A C 1
ATOM 894 O O . VAL A 1 117 ? -24.551 4.060 27.281 1.00 97.75 117 VAL A O 1
ATOM 897 N N . VAL A 1 118 ? -24.129 4.630 25.148 1.00 97.19 118 VAL A N 1
ATOM 898 C CA . VAL A 1 118 ? -25.024 5.799 25.143 1.00 97.19 118 VAL A CA 1
ATOM 899 C C . VAL A 1 118 ? -26.469 5.381 25.420 1.00 97.19 118 VAL A C 1
ATOM 901 O O . VAL A 1 118 ? -27.139 5.996 26.252 1.00 97.19 118 VAL A O 1
ATOM 904 N N . PHE A 1 119 ? -26.940 4.305 24.787 1.00 97.06 119 PHE A N 1
ATOM 905 C CA . PHE A 1 119 ? -28.282 3.768 25.006 1.00 97.06 119 PHE A CA 1
ATOM 906 C C . PHE A 1 119 ? -28.518 3.365 26.470 1.00 97.06 119 PHE A C 1
ATOM 908 O O . PHE A 1 119 ? -29.529 3.751 27.062 1.00 97.06 119 PHE A O 1
ATOM 915 N N . LEU A 1 120 ? -27.566 2.658 27.089 1.00 97.62 120 LEU A N 1
ATOM 916 C CA . LEU A 1 120 ? -27.653 2.255 28.495 1.00 97.62 120 LEU A CA 1
ATOM 917 C C . LEU A 1 120 ? -27.692 3.464 29.440 1.00 97.62 120 LEU A C 1
ATOM 919 O O . LEU A 1 120 ? -28.488 3.475 30.383 1.00 97.62 120 LEU A O 1
ATOM 923 N N . ILE A 1 121 ? -26.894 4.505 29.180 1.00 97.38 121 ILE A N 1
ATOM 924 C CA . ILE A 1 121 ? -26.911 5.748 29.971 1.00 97.38 121 ILE A CA 1
ATOM 925 C C . ILE A 1 121 ? -28.294 6.405 29.897 1.00 97.38 121 ILE A C 1
ATOM 927 O O . ILE A 1 121 ? -28.888 6.705 30.937 1.00 97.38 121 ILE A O 1
ATOM 931 N N . VAL A 1 122 ? -28.837 6.580 28.688 1.00 97.19 122 VAL A N 1
ATOM 932 C CA . VAL A 1 122 ? -30.160 7.191 28.477 1.00 97.19 122 VAL A CA 1
ATOM 933 C C . VAL A 1 122 ? -31.249 6.389 29.186 1.00 97.19 122 VAL A C 1
ATOM 935 O O . VAL A 1 122 ? -32.053 6.965 29.921 1.00 97.19 122 VAL A O 1
ATOM 938 N N . MET A 1 123 ? -31.244 5.062 29.041 1.00 96.62 123 MET A N 1
ATOM 939 C CA . MET A 1 123 ? -32.206 4.175 29.697 1.00 96.62 123 MET A CA 1
ATOM 940 C C . MET A 1 123 ? -32.145 4.303 31.225 1.00 96.62 123 MET A C 1
ATOM 942 O O . MET A 1 123 ? -33.177 4.428 31.885 1.00 96.62 123 MET A O 1
ATOM 946 N N . THR A 1 124 ? -30.941 4.336 31.799 1.00 96.38 124 THR A N 1
ATOM 947 C CA . THR A 1 124 ? -30.750 4.455 33.253 1.00 96.38 124 THR A CA 1
ATOM 948 C C . THR A 1 124 ? -31.275 5.794 33.775 1.00 96.38 124 THR A C 1
ATOM 950 O O . THR A 1 124 ? -32.010 5.832 34.765 1.00 96.38 124 THR A O 1
ATOM 953 N N . VAL A 1 125 ? -30.966 6.897 33.084 1.00 96.69 125 VAL A N 1
ATOM 954 C CA . VAL A 1 125 ? -31.482 8.235 33.420 1.00 96.69 125 VAL A CA 1
ATOM 955 C C . VAL A 1 125 ? -33.008 8.270 33.324 1.00 96.69 125 VAL A C 1
ATOM 957 O O . VAL A 1 125 ? -33.672 8.773 34.236 1.00 96.69 125 VAL A O 1
ATOM 960 N N . MET A 1 126 ? -33.582 7.687 32.270 1.00 94.69 126 MET A N 1
ATOM 961 C CA . MET A 1 126 ? -35.030 7.627 32.070 1.00 94.69 126 MET A CA 1
ATOM 962 C C . MET A 1 126 ? -35.722 6.849 33.199 1.00 94.69 126 MET A C 1
ATOM 964 O O . MET A 1 126 ? -36.703 7.332 33.766 1.00 94.69 126 MET A O 1
ATOM 968 N N . LEU A 1 127 ? -35.166 5.701 33.604 1.00 95.38 127 LEU A N 1
ATOM 969 C CA . LEU A 1 127 ? -35.658 4.914 34.740 1.00 95.38 127 LEU A CA 1
ATOM 970 C C . LEU A 1 127 ? -35.601 5.698 36.060 1.00 95.38 127 LEU A C 1
ATOM 972 O O . LEU A 1 127 ? -36.545 5.637 36.849 1.00 95.38 127 LEU A O 1
ATOM 976 N N . ILE A 1 128 ? -34.534 6.468 36.303 1.00 94.62 128 ILE A N 1
ATOM 977 C CA . ILE A 1 128 ? -34.415 7.321 37.499 1.00 94.62 128 ILE A CA 1
ATOM 978 C C . ILE A 1 128 ? -35.494 8.412 37.500 1.00 94.62 128 ILE A C 1
ATOM 980 O O . ILE A 1 128 ? -36.130 8.643 38.531 1.00 94.62 128 ILE A O 1
ATOM 984 N N . ILE A 1 129 ? -35.730 9.072 36.363 1.00 94.06 129 ILE A N 1
ATOM 985 C CA . ILE A 1 129 ? -36.756 10.118 36.238 1.00 94.06 129 ILE A CA 1
ATOM 986 C C . ILE A 1 129 ? -38.156 9.534 36.456 1.00 94.06 129 ILE A C 1
ATOM 988 O O . ILE A 1 129 ? -38.939 10.104 37.218 1.00 94.06 129 ILE A O 1
ATOM 992 N N . LEU A 1 130 ? -38.460 8.388 35.840 1.00 92.00 130 LEU A N 1
ATOM 993 C CA . LEU A 1 130 ? -39.746 7.702 35.999 1.00 92.00 130 LEU A CA 1
ATOM 994 C C . LEU A 1 130 ? -39.990 7.301 37.458 1.00 92.00 130 LEU A C 1
ATOM 996 O O . LEU A 1 130 ? -41.045 7.611 38.011 1.00 92.00 130 LEU A O 1
ATOM 1000 N N . ARG A 1 131 ? -38.987 6.715 38.127 1.00 90.44 131 ARG A N 1
ATOM 1001 C CA . ARG A 1 131 ? -39.065 6.378 39.559 1.00 90.44 131 ARG A CA 1
ATOM 1002 C C . ARG A 1 131 ? -39.263 7.612 40.441 1.00 90.44 131 ARG A C 1
ATOM 1004 O O . ARG A 1 131 ? -40.027 7.556 41.398 1.00 90.44 131 ARG A O 1
ATOM 1011 N N . ARG A 1 132 ? -38.607 8.737 40.131 1.00 86.75 132 ARG A N 1
ATOM 1012 C CA . ARG A 1 132 ? -38.782 10.000 40.874 1.00 86.75 132 ARG A CA 1
ATOM 1013 C C . ARG A 1 132 ? -40.176 10.599 40.697 1.00 86.75 132 ARG A C 1
ATOM 1015 O O . ARG A 1 132 ? -40.692 11.164 41.656 1.00 86.75 132 ARG A O 1
ATOM 1022 N N . LYS A 1 133 ? -40.782 10.483 39.509 1.00 82.88 133 LYS A N 1
ATOM 1023 C CA . LYS A 1 133 ? -42.168 10.919 39.271 1.00 82.88 133 LYS A CA 1
ATOM 1024 C C . LYS A 1 133 ? -43.172 10.037 40.015 1.00 82.88 133 LYS A C 1
ATOM 1026 O O . LYS A 1 133 ? -44.034 10.575 40.694 1.00 82.88 133 LYS A O 1
ATOM 1031 N N . ALA A 1 134 ? -43.001 8.716 39.970 1.00 78.56 134 ALA A N 1
ATOM 1032 C CA . ALA A 1 134 ? -43.873 7.766 40.668 1.00 78.56 134 ALA A CA 1
ATOM 1033 C C . ALA A 1 134 ? -43.832 7.885 42.204 1.00 78.56 134 ALA A C 1
ATOM 1035 O O . ALA A 1 134 ? -44.755 7.446 42.868 1.00 78.56 134 ALA A O 1
ATOM 1036 N N . LYS A 1 135 ? -42.767 8.464 42.777 1.00 70.81 135 LYS A N 1
ATOM 1037 C CA . LYS A 1 135 ? -42.634 8.695 44.227 1.00 70.81 135 LYS A CA 1
ATOM 1038 C C . LYS A 1 135 ? -43.176 10.057 44.694 1.00 70.81 135 LYS A C 1
ATOM 1040 O O . LYS A 1 135 ? -43.125 10.340 45.886 1.00 70.81 135 LYS A O 1
ATOM 1045 N N . LYS A 1 136 ? -43.574 10.931 43.761 1.00 59.22 136 LYS A N 1
ATOM 1046 C CA . LYS A 1 136 ? -44.078 12.294 44.020 1.00 59.22 136 LYS A CA 1
ATOM 1047 C C . LYS A 1 136 ? -45.582 12.456 43.755 1.00 59.22 136 LYS A C 1
ATOM 1049 O O . LYS A 1 136 ? -46.112 13.503 44.114 1.00 59.22 136 LYS A O 1
ATOM 1054 N N . GLY A 1 137 ? -46.221 11.487 43.100 1.00 51.22 137 GLY A N 1
ATOM 1055 C CA . GLY A 1 137 ? -47.681 11.351 43.028 1.00 51.22 137 GLY A CA 1
ATOM 1056 C C . GLY A 1 137 ? -48.144 10.309 44.029 1.00 51.22 137 GLY A C 1
ATOM 1057 O O . GLY A 1 137 ? -49.298 10.436 44.479 1.00 51.22 137 GLY A O 1
#

Mean predicted aligned error: 8.56 Å

Sequence (137 aa):
AANIYNASFLKLVGHLTYSMLDIVPKDKNGMPLKKLSAALVDGNKALPGVQELKEWQGVIQYVRSFPDTNGNGLSDIPEKYRGKLGRIVEKPSINPVDLISRGTEPTIFVLSAIGLVVFLIVMTVMLIILRRKAKKG

Solvent-accessible surface area (backbone atoms only — not comparable to full-atom values): 8754 Å² total; per-residue (Å²): 134,74,53,70,73,68,54,58,52,42,65,45,42,17,69,79,46,77,58,76,48,74,54,78,62,54,48,98,85,68,46,76,55,92,52,73,87,76,70,68,50,64,70,42,86,90,49,90,67,81,39,71,57,55,61,66,57,56,54,52,54,54,50,62,70,34,62,52,85,84,76,82,86,53,50,41,83,61,73,74,70,79,53,85,78,73,84,82,72,88,76,92,75,87,48,69,63,73,71,49,75,78,55,51,72,72,53,50,52,52,53,51,52,53,49,50,54,53,50,53,53,53,51,53,52,50,52,52,52,52,52,55,50,68,74,73,111

pLDDT: mean 89.6, std 6.8, range [51.22, 97.75]

Nearest PDB structures (foldseek):
  7di8-assembly1_A  TM=2.637E-01  e=9.097E+00  Bos taurus

Secondary structure (DSSP, 8-state):
---HHHHHHHHHHHHHTTTSS----B-TTSPBPS-GGG---BS-TTSSS--BPPHHHHHHHHHHTS--SSSSSSPPPPGGGGS--SSS-------HHHHHTT--HHHHHHHHHHHHHHHHHHHHHHHHHHHHHHTT-

Radius of gyration: 28.44 Å; Cα contacts (8 Å, |Δi|>4): 79; chains: 1; bounding box: 71×42×74 Å